Protein AF-A0A371WSX9-F1 (afdb_monomer_lite)

Structure (mmCIF, N/CA/C/O backbone):
data_AF-A0A371WSX9-F1
#
_entry.id   AF-A0A371WSX9-F1
#
loop_
_atom_site.group_PDB
_atom_site.id
_atom_site.type_symbol
_atom_site.label_atom_id
_atom_site.label_alt_id
_atom_site.label_comp_id
_atom_site.label_asym_id
_atom_site.label_entity_id
_atom_site.label_seq_id
_atom_site.pdbx_PDB_ins_code
_atom_site.Cartn_x
_atom_site.Cartn_y
_atom_site.Cartn_z
_atom_site.occupancy
_atom_site.B_iso_or_equiv
_atom_site.auth_seq_id
_atom_site.auth_comp_id
_atom_site.auth_asym_id
_atom_site.auth_atom_id
_atom_site.pdbx_PDB_model_num
ATOM 1 N N . MET A 1 1 ? 28.422 -73.902 0.622 1.00 39.38 1 MET A N 1
ATOM 2 C CA . MET A 1 1 ? 29.201 -72.913 1.403 1.00 39.38 1 MET A CA 1
ATOM 3 C C . MET A 1 1 ? 29.589 -71.769 0.486 1.00 39.38 1 MET A C 1
ATOM 5 O O . MET A 1 1 ? 30.133 -72.079 -0.560 1.00 39.38 1 MET A O 1
ATOM 9 N N . LYS A 1 2 ? 29.384 -70.517 0.939 1.00 35.41 2 LYS A N 1
ATOM 10 C CA . LYS A 1 2 ? 29.942 -69.255 0.395 1.00 35.41 2 LYS A CA 1
ATOM 11 C C . LYS A 1 2 ? 29.473 -68.901 -1.032 1.00 35.41 2 LYS A C 1
ATOM 13 O O . LYS A 1 2 ? 29.453 -69.744 -1.905 1.00 35.41 2 LYS A O 1
ATOM 18 N N . GLY A 1 3 ? 29.084 -67.683 -1.373 1.00 34.78 3 GLY A N 1
ATOM 19 C CA . GLY A 1 3 ? 28.998 -66.417 -0.664 1.00 34.78 3 GLY A CA 1
ATOM 20 C C . GLY A 1 3 ? 28.451 -65.404 -1.674 1.00 34.78 3 GLY A C 1
ATOM 21 O O . GLY A 1 3 ? 28.840 -65.428 -2.839 1.00 34.78 3 GLY A O 1
ATOM 22 N N . ALA A 1 4 ? 27.512 -64.564 -1.247 1.00 41.81 4 ALA A N 1
ATOM 23 C CA . ALA A 1 4 ? 27.042 -63.444 -2.046 1.00 41.81 4 ALA A CA 1
ATOM 24 C C . ALA A 1 4 ? 28.171 -62.409 -2.170 1.00 41.81 4 ALA A C 1
ATOM 26 O O . ALA A 1 4 ? 28.725 -61.970 -1.164 1.00 41.81 4 ALA A O 1
ATOM 27 N N . SER A 1 5 ? 28.501 -62.020 -3.398 1.00 36.31 5 SER A N 1
ATOM 28 C CA . SER A 1 5 ? 29.349 -60.869 -3.695 1.00 36.31 5 SER A CA 1
ATOM 29 C C . SER A 1 5 ? 28.698 -60.113 -4.847 1.00 36.31 5 SER A C 1
ATOM 31 O O . SER A 1 5 ? 28.589 -60.628 -5.957 1.00 36.31 5 SER A O 1
ATOM 33 N N . MET A 1 6 ? 28.187 -58.917 -4.552 1.00 48.03 6 MET A N 1
ATOM 34 C CA . MET A 1 6 ? 27.826 -57.945 -5.578 1.00 48.03 6 MET A CA 1
ATOM 35 C C . MET A 1 6 ? 29.098 -57.316 -6.150 1.00 48.03 6 MET A C 1
ATOM 37 O O . MET A 1 6 ? 29.962 -56.909 -5.371 1.00 48.03 6 MET A O 1
ATOM 41 N N . PRO A 1 7 ? 29.149 -57.079 -7.468 1.00 43.50 7 PRO A N 1
ATOM 42 C CA . PRO A 1 7 ? 29.944 -55.997 -8.010 1.00 43.50 7 PRO A CA 1
ATOM 43 C C . PRO A 1 7 ? 29.069 -54.966 -8.737 1.00 43.50 7 PRO A C 1
ATOM 45 O O . PRO A 1 7 ? 28.394 -55.257 -9.718 1.00 43.50 7 PRO A O 1
ATOM 48 N N . SER A 1 8 ? 29.139 -53.742 -8.210 1.00 40.31 8 SER A N 1
ATOM 49 C CA . SER A 1 8 ? 29.384 -52.488 -8.933 1.00 40.31 8 SER A CA 1
ATOM 50 C C . SER A 1 8 ? 28.554 -52.198 -10.195 1.00 40.31 8 SER A C 1
ATOM 52 O O . SER A 1 8 ? 28.849 -52.677 -11.290 1.00 40.31 8 SER A O 1
ATOM 54 N N . GLN A 1 9 ? 27.568 -51.303 -10.060 1.00 41.94 9 GLN A N 1
ATOM 55 C CA . GLN A 1 9 ? 26.941 -50.626 -11.197 1.00 41.94 9 GLN A CA 1
ATOM 56 C C . GLN A 1 9 ? 27.975 -49.716 -11.873 1.00 41.94 9 GLN A C 1
ATOM 58 O O . GLN A 1 9 ? 28.314 -48.645 -11.372 1.00 41.94 9 GLN A O 1
ATOM 63 N N . SER A 1 10 ? 28.485 -50.159 -13.017 1.00 41.72 10 SER A N 1
ATOM 64 C CA . SER A 1 10 ? 29.289 -49.339 -13.916 1.00 41.72 10 SER A CA 1
ATOM 65 C C . SER A 1 10 ? 28.354 -48.485 -14.771 1.00 41.72 10 SER A C 1
ATOM 67 O O . SER A 1 10 ? 27.526 -48.983 -15.531 1.00 41.72 10 SER A O 1
ATOM 69 N N . LEU A 1 11 ? 28.488 -47.170 -14.614 1.00 44.47 11 LEU A N 1
ATOM 70 C CA . LEU A 1 11 ? 27.848 -46.149 -15.432 1.00 44.47 11 LEU A CA 1
ATOM 71 C C . LEU A 1 11 ? 28.258 -46.373 -16.899 1.00 44.47 11 LEU A C 1
ATOM 73 O O . LEU A 1 11 ? 29.397 -46.097 -17.269 1.00 44.47 11 LEU A O 1
ATOM 77 N N . THR A 1 12 ? 27.368 -46.905 -17.739 1.00 39.62 12 THR A N 1
ATOM 78 C CA . THR A 1 12 ? 27.647 -47.007 -19.177 1.00 39.62 12 THR A CA 1
ATOM 79 C C . THR A 1 12 ? 27.182 -45.723 -19.855 1.00 39.62 12 THR A C 1
ATOM 81 O O . THR A 1 12 ? 25.990 -45.471 -20.018 1.00 39.62 12 THR A O 1
ATOM 84 N N . TYR A 1 13 ? 28.155 -44.885 -20.202 1.00 41.22 13 TYR A N 1
ATOM 85 C CA . TYR A 1 13 ? 28.002 -43.716 -21.057 1.00 41.22 13 TYR A CA 1
ATOM 86 C C . TYR A 1 13 ? 27.576 -44.200 -22.452 1.00 41.22 13 TYR A C 1
ATOM 88 O O . TYR A 1 13 ? 28.374 -44.784 -23.183 1.00 41.22 13 TYR A O 1
ATOM 96 N N . LEU A 1 14 ? 26.300 -44.030 -22.802 1.00 41.25 14 LEU A N 1
ATOM 97 C CA . LEU A 1 14 ? 25.826 -44.273 -24.163 1.00 41.25 14 LEU A CA 1
ATOM 98 C C . LEU A 1 14 ? 26.205 -43.066 -25.025 1.00 41.25 14 LEU A C 1
ATOM 100 O O . LEU A 1 14 ? 25.536 -42.033 -24.998 1.00 41.25 14 LEU A O 1
ATOM 104 N N . ASP A 1 15 ? 27.292 -43.213 -25.780 1.00 41.19 15 ASP A N 1
ATOM 105 C CA . ASP A 1 15 ? 27.630 -42.329 -26.894 1.00 41.19 15 ASP A CA 1
ATOM 106 C C . ASP A 1 15 ? 26.457 -42.280 -27.897 1.00 41.19 15 ASP A C 1
ATOM 108 O O . ASP A 1 15 ? 26.003 -43.333 -28.363 1.00 41.19 15 ASP A O 1
ATOM 112 N N . PRO A 1 16 ? 25.939 -41.096 -28.270 1.00 49.41 16 PRO A N 1
ATOM 113 C CA . PRO A 1 16 ? 24.930 -41.004 -29.314 1.00 49.41 16 PRO A CA 1
ATOM 114 C C . PRO A 1 16 ? 25.557 -41.243 -30.703 1.00 49.41 16 PRO A C 1
ATOM 116 O O . PRO A 1 16 ? 26.658 -40.760 -30.987 1.00 49.41 16 PRO A O 1
ATOM 119 N N . PRO A 1 17 ? 24.858 -41.941 -31.619 1.00 42.19 17 PRO A N 1
ATOM 120 C CA . PRO A 1 17 ? 25.379 -42.230 -32.948 1.00 42.19 17 PRO A CA 1
ATOM 121 C C . PRO A 1 17 ? 25.553 -40.947 -33.774 1.00 42.19 17 PRO A C 1
ATOM 123 O O . PRO A 1 17 ? 24.635 -40.137 -33.930 1.00 42.19 17 PRO A O 1
ATOM 126 N N . ARG A 1 18 ? 26.756 -40.792 -34.340 1.00 48.66 18 ARG A N 1
ATOM 127 C CA . ARG A 1 18 ? 27.109 -39.756 -35.318 1.00 48.66 18 ARG A CA 1
ATOM 128 C C . ARG A 1 18 ? 26.188 -39.860 -36.538 1.00 48.66 18 ARG A C 1
ATOM 130 O O . ARG A 1 18 ? 26.096 -40.922 -37.143 1.00 48.66 18 ARG A O 1
ATOM 137 N N . GLY A 1 19 ? 25.565 -38.747 -36.936 1.00 44.78 19 GLY A N 1
ATOM 138 C CA . GLY A 1 19 ? 24.982 -38.623 -38.281 1.00 44.78 19 GLY A CA 1
ATOM 139 C C . GLY A 1 19 ? 23.518 -38.198 -38.402 1.00 44.78 19 GLY A C 1
ATOM 140 O O . GLY A 1 19 ? 22.962 -38.320 -39.489 1.00 44.78 19 GLY A O 1
ATOM 141 N N . ARG A 1 20 ? 22.871 -37.656 -37.364 1.00 39.09 20 ARG A N 1
ATOM 142 C CA . ARG A 1 20 ? 21.614 -36.907 -37.551 1.00 39.09 20 ARG A CA 1
ATOM 143 C C . ARG A 1 20 ? 21.790 -35.477 -37.076 1.00 39.09 20 ARG A C 1
ATOM 145 O O . ARG A 1 20 ? 22.075 -35.237 -35.907 1.00 39.09 20 ARG A O 1
ATOM 152 N N . ALA A 1 21 ? 21.639 -34.541 -38.013 1.00 43.28 21 ALA A N 1
ATOM 153 C CA . ALA A 1 21 ? 21.541 -33.119 -37.724 1.00 43.28 21 ALA A CA 1
ATOM 154 C C . ALA A 1 21 ? 20.570 -32.902 -36.550 1.00 43.28 21 ALA A C 1
ATOM 156 O O . ALA A 1 21 ? 19.546 -33.594 -36.490 1.00 43.28 21 ALA A O 1
ATOM 157 N N . PRO A 1 22 ? 20.861 -31.978 -35.617 1.00 39.69 22 PRO A N 1
ATOM 158 C CA . PRO A 1 22 ? 19.942 -31.700 -34.531 1.00 39.69 22 PRO A CA 1
ATOM 159 C C . PRO A 1 22 ? 18.621 -31.278 -35.163 1.00 39.69 22 PRO A C 1
ATOM 161 O O . PRO A 1 22 ? 18.549 -30.253 -35.845 1.00 39.69 22 PRO A O 1
ATOM 164 N N . VAL A 1 23 ? 17.580 -32.090 -34.965 1.00 41.84 23 VAL A N 1
ATOM 165 C CA . VAL A 1 23 ? 16.211 -31.677 -35.240 1.00 41.84 23 VAL A CA 1
ATOM 166 C C . VAL A 1 23 ? 16.008 -30.461 -34.355 1.00 41.84 23 VAL A C 1
ATOM 168 O O . VAL A 1 23 ? 15.816 -30.578 -33.145 1.00 41.84 23 VAL A O 1
ATOM 171 N N . ARG A 1 24 ? 16.142 -29.272 -34.951 1.00 45.03 24 ARG A N 1
ATOM 172 C CA . ARG A 1 24 ? 15.678 -28.027 -34.363 1.00 45.03 24 ARG A CA 1
ATOM 173 C C . ARG A 1 24 ? 14.196 -28.251 -34.140 1.00 45.03 24 ARG A C 1
ATOM 175 O O . ARG A 1 24 ? 13.390 -28.076 -35.049 1.00 45.03 24 ARG A O 1
ATOM 182 N N . VAL A 1 25 ? 13.845 -28.677 -32.931 1.00 41.31 25 VAL A N 1
ATOM 183 C CA . VAL A 1 25 ? 12.490 -28.570 -32.417 1.00 41.31 25 VAL A CA 1
ATOM 184 C C . VAL A 1 25 ? 12.251 -27.071 -32.329 1.00 41.31 25 VAL A C 1
ATOM 186 O O . VAL A 1 25 ? 12.522 -26.428 -31.316 1.00 41.31 25 VAL A O 1
ATOM 189 N N . LEU A 1 26 ? 11.842 -26.498 -33.461 1.00 41.41 26 LEU A N 1
ATOM 190 C CA . LEU A 1 26 ? 11.340 -25.149 -33.578 1.00 41.41 26 LEU A CA 1
ATOM 191 C C . LEU A 1 26 ? 10.099 -25.148 -32.688 1.00 41.41 26 LEU A C 1
ATOM 193 O O . LEU A 1 26 ? 9.031 -25.619 -33.083 1.00 41.41 26 LEU A O 1
ATOM 197 N N . ARG A 1 27 ? 10.279 -24.761 -31.420 1.00 46.38 27 ARG A N 1
ATOM 198 C CA . ARG A 1 27 ? 9.200 -24.682 -30.440 1.00 46.38 27 ARG A CA 1
ATOM 199 C C . ARG A 1 27 ? 8.136 -23.768 -31.041 1.00 46.38 27 ARG A C 1
ATOM 201 O O . ARG A 1 27 ? 8.299 -22.552 -31.060 1.00 46.38 27 ARG A O 1
ATOM 208 N N . ARG A 1 28 ? 7.042 -24.364 -31.520 1.00 46.41 28 ARG A N 1
ATOM 209 C CA . ARG A 1 28 ? 5.807 -23.716 -31.994 1.00 46.41 28 ARG A CA 1
ATOM 210 C C . ARG A 1 28 ? 5.068 -22.981 -30.853 1.00 46.41 28 ARG A C 1
ATOM 212 O O . ARG A 1 28 ? 3.859 -23.106 -30.725 1.00 46.41 28 ARG A O 1
ATOM 219 N N . ARG A 1 29 ? 5.773 -22.263 -29.972 1.00 45.34 29 ARG A N 1
ATOM 220 C CA . ARG A 1 29 ? 5.172 -21.471 -28.879 1.00 45.34 29 ARG A CA 1
ATOM 221 C C . ARG A 1 29 ? 4.869 -20.028 -29.289 1.00 45.34 29 ARG A C 1
ATOM 223 O O . ARG A 1 29 ? 3.908 -19.452 -28.791 1.00 45.34 29 ARG A O 1
ATOM 230 N N . ALA A 1 30 ? 5.572 -19.505 -30.294 1.00 47.56 30 ALA A N 1
ATOM 231 C CA . ALA A 1 30 ? 5.351 -18.153 -30.806 1.00 47.56 30 ALA A CA 1
ATOM 232 C C . ALA A 1 30 ? 4.000 -17.963 -31.535 1.00 47.56 30 ALA A C 1
ATOM 234 O O . ALA A 1 30 ? 3.514 -16.840 -31.630 1.00 47.56 30 ALA A O 1
ATOM 235 N N . ALA A 1 31 ? 3.367 -19.039 -32.023 1.00 49.97 31 ALA A N 1
ATOM 236 C CA . ALA A 1 31 ? 2.148 -18.959 -32.838 1.00 49.97 31 ALA A CA 1
ATOM 237 C C . ALA A 1 31 ? 0.879 -18.567 -32.051 1.00 49.97 31 ALA A C 1
ATOM 239 O O . ALA A 1 31 ? -0.082 -18.103 -32.652 1.00 49.97 31 ALA A O 1
ATOM 240 N N . PHE A 1 32 ? 0.880 -18.708 -30.720 1.00 52.00 32 PHE A N 1
ATOM 241 C CA . PHE A 1 32 ? -0.273 -18.385 -29.864 1.00 52.00 32 PHE A CA 1
ATOM 242 C C . PHE A 1 32 ? -0.130 -17.054 -29.110 1.00 52.00 32 PHE A C 1
ATOM 244 O O . PHE A 1 32 ? -0.917 -16.766 -28.216 1.00 52.00 32 PHE A O 1
ATOM 251 N N . GLY A 1 33 ? 0.893 -16.244 -29.412 1.00 49.94 33 GLY A N 1
ATOM 252 C CA . GLY A 1 33 ? 1.094 -14.952 -28.740 1.00 49.94 33 GLY A CA 1
ATOM 253 C C . GLY A 1 33 ? 1.437 -15.041 -27.243 1.00 49.94 33 GLY A C 1
ATOM 254 O O . GLY A 1 33 ? 1.494 -14.011 -26.576 1.00 49.94 33 GLY A O 1
ATOM 255 N N . LEU A 1 34 ? 1.709 -16.247 -26.727 1.00 53.53 34 LEU A N 1
ATOM 256 C CA . LEU A 1 34 ? 2.015 -16.521 -25.315 1.00 53.53 34 LEU A CA 1
ATOM 257 C C . LEU A 1 34 ? 3.424 -16.069 -24.888 1.00 53.53 34 LEU A C 1
ATOM 259 O O . LEU A 1 34 ? 3.717 -16.039 -23.699 1.00 53.53 34 LEU A O 1
ATOM 263 N N . ASP A 1 35 ? 4.278 -15.691 -25.843 1.00 45.22 35 ASP A N 1
ATOM 264 C CA . ASP A 1 35 ? 5.634 -15.175 -25.608 1.00 45.22 35 ASP A CA 1
ATOM 265 C C . ASP A 1 35 ? 5.710 -13.641 -25.728 1.00 45.22 35 ASP A C 1
ATOM 267 O O . ASP A 1 35 ? 6.778 -13.081 -25.981 1.00 45.22 35 ASP A O 1
ATOM 271 N N . ARG A 1 36 ? 4.596 -12.912 -25.563 1.00 47.34 36 ARG A N 1
ATOM 272 C CA . ARG A 1 36 ? 4.717 -11.467 -25.330 1.00 47.34 36 ARG A CA 1
ATOM 273 C C . ARG A 1 36 ? 5.161 -11.263 -23.883 1.00 47.34 36 ARG A C 1
ATOM 275 O O . ARG A 1 36 ? 4.394 -11.611 -22.986 1.00 47.34 36 ARG A O 1
ATOM 282 N N . PRO A 1 37 ? 6.349 -10.685 -23.618 1.00 54.34 37 PRO A N 1
ATOM 283 C CA . PRO A 1 37 ? 6.677 -10.250 -22.271 1.00 54.34 37 PRO A CA 1
ATOM 284 C C . PRO A 1 37 ? 5.594 -9.261 -21.851 1.00 54.34 37 PRO A C 1
ATOM 286 O O . PRO A 1 37 ? 5.471 -8.181 -22.433 1.00 54.34 37 PRO A O 1
ATOM 289 N N . GLN A 1 38 ? 4.760 -9.665 -20.894 1.00 61.97 38 GLN A N 1
ATOM 290 C CA . GLN A 1 38 ? 3.695 -8.826 -20.372 1.00 61.97 38 GLN A CA 1
ATOM 291 C C . GLN A 1 38 ? 4.374 -7.638 -19.692 1.00 61.97 38 GLN A C 1
ATOM 293 O O . GLN A 1 38 ? 4.943 -7.762 -18.604 1.00 61.97 38 GLN A O 1
ATOM 298 N N . ARG A 1 39 ? 4.427 -6.502 -20.399 1.00 76.19 39 ARG A N 1
ATOM 299 C CA . ARG A 1 39 ? 5.010 -5.272 -19.867 1.00 76.19 39 ARG A CA 1
ATOM 300 C C . ARG A 1 39 ? 4.236 -4.912 -18.607 1.00 76.19 39 ARG A C 1
ATOM 302 O O . ARG A 1 39 ? 3.011 -4.976 -18.592 1.00 76.19 39 ARG A O 1
ATOM 309 N N . PHE A 1 40 ? 4.967 -4.579 -17.549 1.00 83.69 40 PHE A N 1
ATOM 310 C CA . PHE A 1 40 ? 4.357 -4.119 -16.314 1.00 83.69 40 PHE A CA 1
ATOM 311 C C . PHE A 1 40 ? 3.621 -2.805 -16.582 1.00 83.69 40 PHE A C 1
ATOM 313 O O . PHE A 1 40 ? 4.257 -1.789 -16.859 1.00 83.69 40 PHE A O 1
ATOM 320 N N . ASP A 1 41 ? 2.294 -2.853 -16.522 1.00 88.25 41 ASP A N 1
ATOM 321 C CA . ASP A 1 41 ? 1.434 -1.679 -16.605 1.00 88.25 41 ASP A CA 1
ATOM 322 C C . ASP A 1 41 ? 1.149 -1.175 -15.187 1.00 88.25 41 ASP A C 1
ATOM 324 O O . ASP A 1 41 ? 0.361 -1.755 -14.433 1.00 88.25 41 ASP A O 1
ATOM 328 N N . LYS A 1 42 ? 1.847 -0.098 -14.823 1.00 86.38 42 LYS A N 1
ATOM 329 C CA . LYS A 1 42 ? 1.755 0.524 -13.503 1.00 86.38 42 LYS A CA 1
ATOM 330 C C . LYS A 1 42 ? 0.364 1.111 -13.242 1.00 86.38 42 LYS A C 1
ATOM 332 O O . LYS A 1 42 ? -0.136 0.991 -12.128 1.00 86.38 42 LYS A O 1
ATOM 337 N N . GLU A 1 43 ? -0.278 1.690 -14.255 1.00 88.38 43 GLU A N 1
ATOM 338 C CA . GLU A 1 43 ? -1.607 2.294 -14.118 1.00 88.38 43 GLU A CA 1
ATOM 339 C C . GLU A 1 43 ? -2.699 1.234 -13.982 1.00 88.38 43 GLU A C 1
ATOM 341 O O . GLU A 1 43 ? -3.600 1.368 -13.154 1.00 88.38 43 GLU A O 1
ATOM 346 N N . ALA A 1 44 ? -2.606 0.134 -14.734 1.00 88.38 44 ALA A N 1
ATOM 347 C CA . ALA A 1 44 ? -3.506 -1.002 -14.543 1.00 88.38 44 ALA A CA 1
ATOM 348 C C . ALA A 1 44 ? -3.364 -1.617 -13.140 1.00 88.38 44 ALA A C 1
ATOM 350 O O . ALA A 1 44 ? -4.374 -1.921 -12.499 1.00 88.38 44 ALA A O 1
ATOM 351 N N . ALA A 1 45 ? -2.130 -1.755 -12.639 1.00 89.81 45 ALA A N 1
ATOM 352 C CA . ALA A 1 45 ? -1.876 -2.217 -11.276 1.00 89.81 45 ALA A CA 1
ATOM 353 C C . ALA A 1 45 ? -2.439 -1.244 -10.226 1.00 89.81 45 ALA A C 1
ATOM 355 O O . ALA A 1 45 ? -3.068 -1.690 -9.269 1.00 89.81 45 ALA A O 1
ATOM 356 N N . ARG A 1 46 ? -2.279 0.071 -10.433 1.00 91.25 46 ARG A N 1
ATOM 357 C CA . ARG A 1 46 ? -2.825 1.117 -9.556 1.00 91.25 46 ARG A CA 1
ATOM 358 C C . ARG A 1 46 ? -4.342 1.075 -9.490 1.00 91.25 46 ARG A C 1
ATOM 360 O O . ARG A 1 46 ? -4.878 1.049 -8.387 1.00 91.25 46 ARG A O 1
ATOM 367 N N . ARG A 1 47 ? -5.026 1.017 -10.637 1.00 90.38 47 ARG A N 1
ATOM 368 C CA . ARG A 1 47 ? -6.494 0.898 -10.695 1.00 90.38 47 ARG A CA 1
ATOM 369 C C . ARG A 1 47 ? -6.979 -0.350 -9.966 1.00 90.38 47 ARG A C 1
ATOM 371 O O . ARG A 1 47 ? -7.720 -0.230 -9.003 1.00 90.38 47 ARG A O 1
ATOM 378 N N . SER A 1 48 ? -6.433 -1.514 -10.322 1.00 92.12 48 SER A N 1
ATOM 379 C CA . SER A 1 48 ? -6.811 -2.793 -9.700 1.00 92.12 48 SER A CA 1
ATOM 380 C C . SER A 1 48 ? -6.598 -2.800 -8.183 1.00 92.12 48 SER A C 1
ATOM 382 O O . SER A 1 48 ? -7.409 -3.344 -7.439 1.00 92.12 48 SER A O 1
ATOM 384 N N . LEU A 1 49 ? -5.498 -2.202 -7.713 1.00 92.88 49 LEU A N 1
ATOM 385 C CA . LEU A 1 49 ? -5.216 -2.067 -6.287 1.00 92.88 49 LEU A CA 1
ATOM 386 C C . LEU A 1 49 ? -6.215 -1.134 -5.600 1.00 92.88 49 LEU A C 1
ATOM 388 O O . LEU A 1 49 ? -6.679 -1.446 -4.510 1.00 92.88 49 LEU A O 1
ATOM 392 N N . SER A 1 50 ? -6.539 -0.010 -6.231 1.00 91.50 50 SER A N 1
ATOM 393 C CA . SER A 1 50 ? -7.448 0.997 -5.679 1.00 91.50 50 SER A CA 1
ATOM 394 C C . SER A 1 50 ? -8.869 0.453 -5.564 1.00 91.50 50 SER A C 1
ATOM 396 O O . SER A 1 50 ? -9.473 0.569 -4.501 1.00 91.50 50 SER A O 1
ATOM 398 N N . ASP A 1 51 ? -9.353 -0.221 -6.610 1.00 92.06 51 ASP A N 1
ATOM 399 C CA . ASP A 1 51 ? -10.669 -0.865 -6.632 1.00 92.06 51 ASP A CA 1
ATOM 400 C C . ASP A 1 51 ? -10.775 -1.928 -5.531 1.00 92.06 51 ASP A C 1
ATOM 402 O O . ASP A 1 51 ? -11.754 -1.984 -4.788 1.00 92.06 51 ASP A O 1
ATOM 406 N N . TRP A 1 52 ? -9.732 -2.749 -5.371 1.00 94.19 52 TRP A N 1
ATOM 407 C CA . TRP A 1 52 ? -9.705 -3.744 -4.304 1.00 94.19 52 TRP A CA 1
ATOM 408 C C . TRP A 1 52 ? -9.639 -3.107 -2.909 1.00 94.19 52 TRP A C 1
ATOM 410 O O . TRP A 1 52 ? -10.366 -3.544 -2.020 1.00 94.19 52 TRP A O 1
ATOM 420 N N . LEU A 1 53 ? -8.813 -2.074 -2.700 1.00 92.31 53 LEU A N 1
ATOM 421 C CA . LEU A 1 53 ? -8.704 -1.383 -1.409 1.00 92.31 53 LEU A CA 1
ATOM 422 C C . LEU A 1 53 ? -10.033 -0.747 -0.990 1.00 92.31 53 LEU A C 1
ATOM 424 O O . LEU A 1 53 ? -10.391 -0.851 0.179 1.00 92.31 53 LEU A O 1
ATOM 428 N N . ALA A 1 54 ? -10.782 -0.161 -1.928 1.00 90.19 54 ALA A N 1
ATOM 429 C CA . ALA A 1 54 ? -12.108 0.396 -1.658 1.00 90.19 54 ALA A CA 1
ATOM 430 C C . ALA A 1 54 ? -13.099 -0.670 -1.152 1.00 90.19 54 ALA A C 1
ATOM 432 O O . ALA A 1 54 ? -13.907 -0.407 -0.263 1.00 90.19 54 ALA A O 1
ATOM 433 N N . CYS A 1 55 ? -13.010 -1.898 -1.669 1.00 90.94 55 CYS A N 1
ATOM 434 C CA . CYS A 1 55 ? -13.822 -3.024 -1.202 1.00 90.94 55 CYS A CA 1
ATOM 435 C C . CYS A 1 55 ? -13.326 -3.603 0.136 1.00 90.94 55 CYS A C 1
ATOM 437 O O . CYS A 1 55 ? -14.130 -3.934 1.011 1.00 90.94 55 CYS A O 1
ATOM 439 N N . ALA A 1 56 ? -12.007 -3.750 0.292 1.00 90.62 56 ALA A N 1
ATOM 440 C CA . ALA A 1 56 ? -11.381 -4.397 1.443 1.00 90.62 56 ALA A CA 1
ATOM 441 C C . ALA A 1 56 ? -11.371 -3.515 2.703 1.00 90.62 56 ALA A C 1
ATOM 443 O O . ALA A 1 56 ? -11.398 -4.047 3.817 1.00 90.62 56 ALA A O 1
ATOM 444 N N . LEU A 1 57 ? -11.327 -2.191 2.524 1.00 91.75 57 LEU A N 1
ATOM 445 C CA . LEU A 1 57 ? -11.235 -1.168 3.565 1.00 91.75 57 LEU A CA 1
ATOM 446 C C . LEU A 1 57 ? -12.280 -0.060 3.305 1.00 91.75 57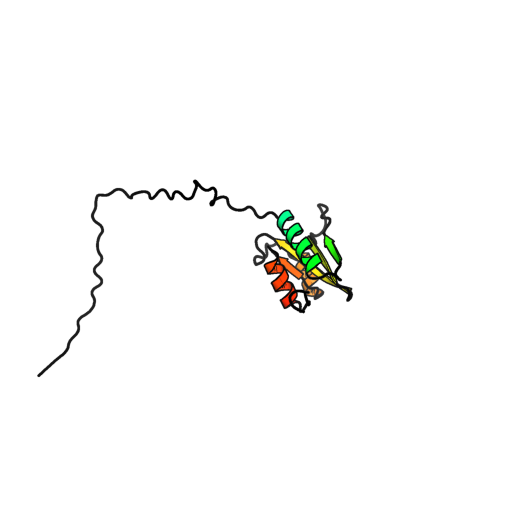 LEU A C 1
ATOM 448 O O . LEU A 1 57 ? -11.915 1.050 2.926 1.00 91.75 57 LEU A O 1
ATOM 452 N N . PRO A 1 58 ? -13.580 -0.338 3.503 1.00 86.25 58 PRO A N 1
ATOM 453 C CA . PRO A 1 58 ? -14.662 0.598 3.164 1.00 86.25 58 P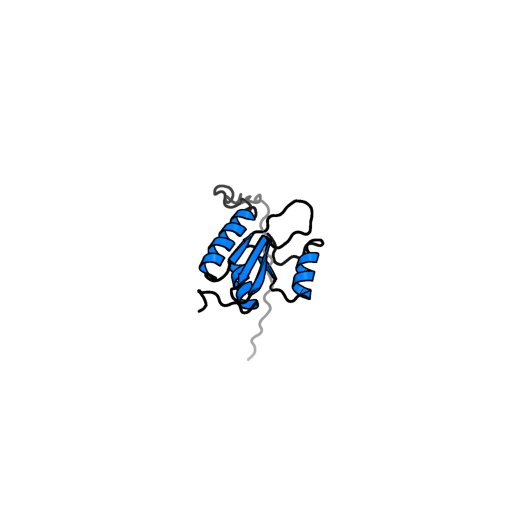RO A CA 1
ATOM 454 C C . PRO A 1 58 ? -14.614 1.906 3.967 1.00 86.25 58 PRO A C 1
ATOM 456 O O . PRO A 1 58 ? -15.064 2.939 3.486 1.00 86.25 58 PRO A O 1
ATOM 459 N N . ASP A 1 59 ? -14.054 1.861 5.177 1.00 88.88 59 ASP A N 1
ATOM 460 C CA . ASP A 1 59 ? -13.934 3.015 6.073 1.00 88.88 59 ASP A CA 1
ATOM 461 C C . ASP A 1 59 ? -12.614 3.778 5.868 1.00 88.88 59 ASP A C 1
ATOM 463 O O . ASP A 1 59 ? -12.278 4.675 6.643 1.00 88.88 59 ASP A O 1
ATOM 467 N N . ALA A 1 60 ? -11.821 3.396 4.862 1.00 90.00 60 ALA A N 1
ATOM 468 C CA . ALA A 1 60 ? -10.558 4.039 4.544 1.00 90.00 60 ALA A CA 1
ATOM 469 C C . ALA A 1 60 ? -10.680 4.936 3.311 1.00 90.00 60 ALA A C 1
ATOM 471 O O . ALA A 1 60 ? -11.322 4.597 2.319 1.00 90.00 60 ALA A O 1
ATOM 472 N N . CYS A 1 61 ? -9.993 6.074 3.353 1.00 90.69 61 CYS A N 1
ATOM 473 C CA . CYS A 1 61 ? -9.868 6.954 2.203 1.00 90.69 61 CYS A CA 1
ATOM 474 C C . CYS A 1 61 ? -8.629 6.563 1.392 1.00 90.69 61 CYS A C 1
ATOM 476 O O . CYS A 1 61 ? -7.511 6.557 1.915 1.00 90.69 61 CYS A O 1
ATOM 478 N N . VAL A 1 62 ? -8.824 6.233 0.115 1.00 89.81 62 VAL A N 1
ATOM 479 C CA . VAL A 1 62 ? -7.737 5.911 -0.815 1.00 89.81 62 VAL A CA 1
ATOM 480 C C . VAL A 1 62 ? -7.380 7.167 -1.604 1.00 89.81 62 VAL A C 1
ATOM 482 O O . VAL A 1 62 ? -8.198 7.711 -2.339 1.00 89.81 62 VAL A O 1
ATOM 485 N N . LEU A 1 63 ? -6.142 7.623 -1.449 1.00 86.75 63 LEU A N 1
ATOM 486 C CA . LEU A 1 63 ? -5.582 8.789 -2.119 1.00 86.75 63 LEU A CA 1
ATOM 487 C C . LEU A 1 63 ? -4.533 8.338 -3.137 1.00 86.75 63 LEU A C 1
ATOM 489 O O . LEU A 1 63 ? -3.755 7.412 -2.894 1.00 86.75 63 LEU A O 1
ATOM 493 N N . HIS A 1 64 ? -4.483 9.016 -4.277 1.00 83.12 64 HIS A N 1
ATOM 494 C CA . HIS A 1 64 ? -3.491 8.764 -5.318 1.00 83.12 64 HIS A CA 1
ATOM 495 C C . HIS A 1 64 ? -2.476 9.896 -5.345 1.00 83.12 64 HIS A C 1
ATOM 497 O O . HIS A 1 64 ? -2.854 11.062 -5.224 1.00 83.12 64 HIS A O 1
ATOM 503 N N . ALA A 1 65 ? -1.199 9.562 -5.525 1.00 72.75 65 ALA A N 1
ATOM 504 C CA . ALA A 1 65 ? -0.204 10.598 -5.747 1.00 72.75 65 ALA A CA 1
ATOM 505 C C . ALA A 1 65 ? -0.505 11.353 -7.046 1.00 72.75 65 ALA A C 1
ATOM 507 O O . ALA A 1 65 ? -0.686 10.752 -8.105 1.00 72.75 65 ALA A O 1
ATOM 508 N N . ILE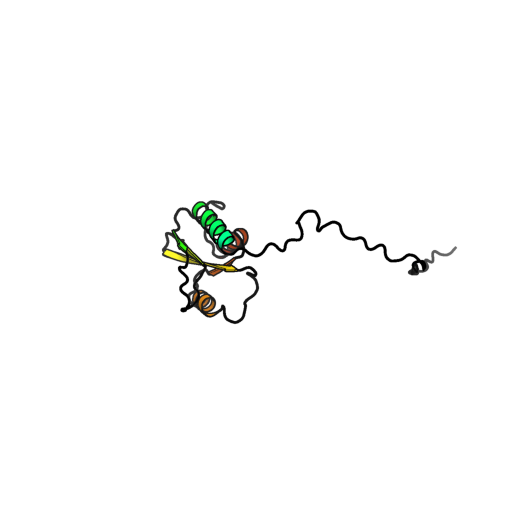 A 1 66 ? -0.505 12.680 -6.952 1.00 61.22 66 ILE A N 1
ATOM 509 C CA . ILE A 1 66 ? -0.352 13.568 -8.100 1.00 61.22 66 ILE A CA 1
ATOM 510 C C . ILE A 1 66 ? 1.154 13.774 -8.224 1.00 61.22 66 ILE A C 1
ATOM 512 O O . ILE A 1 66 ? 1.746 14.539 -7.466 1.00 61.22 66 ILE A O 1
ATOM 516 N N . THR A 1 67 ? 1.807 13.002 -9.085 1.00 56.44 67 THR A N 1
ATOM 517 C CA . THR A 1 67 ? 3.244 13.168 -9.303 1.00 56.44 67 THR A CA 1
ATOM 518 C C . THR A 1 67 ? 3.461 14.319 -10.273 1.00 56.44 67 THR A C 1
ATOM 520 O O . THR A 1 67 ? 3.198 14.157 -11.462 1.00 56.44 67 THR A O 1
ATOM 523 N N . ASP A 1 68 ? 3.932 15.456 -9.766 1.00 50.69 68 ASP A N 1
ATOM 524 C CA . ASP A 1 68 ? 4.553 16.496 -10.585 1.00 50.69 68 ASP A CA 1
ATOM 525 C C . ASP A 1 68 ? 6.065 16.219 -10.682 1.00 50.69 68 ASP A C 1
ATOM 527 O O . ASP A 1 68 ? 6.691 15.725 -9.733 1.00 50.69 68 ASP A O 1
ATOM 531 N N . GLU A 1 69 ? 6.647 16.448 -11.855 1.00 47.56 69 GLU A N 1
ATOM 532 C CA . GLU A 1 69 ? 8.034 16.103 -12.171 1.00 47.56 69 GLU A CA 1
ATOM 533 C C . GLU A 1 69 ? 9.002 17.052 -11.446 1.00 47.56 69 GLU A C 1
ATOM 535 O O . GLU A 1 69 ? 9.437 18.056 -11.999 1.00 47.56 69 GLU A O 1
ATOM 540 N N . GLY A 1 70 ? 9.382 16.757 -10.199 1.00 48.81 70 GLY A N 1
ATOM 541 C CA . GLY A 1 70 ? 10.464 17.535 -9.578 1.00 48.81 70 GLY A CA 1
ATOM 542 C C . GLY A 1 70 ? 10.764 17.317 -8.104 1.00 48.81 70 GLY A C 1
ATOM 543 O O . GLY A 1 70 ? 11.878 17.604 -7.671 1.00 48.81 70 GLY A O 1
ATOM 544 N N . THR A 1 71 ? 9.839 16.771 -7.318 1.00 53.50 71 THR A N 1
ATOM 545 C CA . THR A 1 71 ? 9.981 16.829 -5.856 1.00 53.50 71 THR A CA 1
ATOM 546 C C . THR A 1 71 ? 9.589 15.491 -5.255 1.00 53.50 71 THR A C 1
ATOM 548 O O . THR A 1 71 ? 8.422 15.139 -5.271 1.00 53.50 71 THR A O 1
ATOM 551 N N . ILE A 1 72 ? 10.587 14.728 -4.789 1.00 59.88 72 ILE A N 1
ATOM 552 C CA . ILE A 1 72 ? 10.480 13.503 -3.968 1.00 59.88 72 ILE A CA 1
ATOM 553 C C . ILE A 1 72 ? 9.260 12.633 -4.313 1.00 59.88 72 ILE A C 1
ATOM 555 O O . ILE A 1 72 ? 8.162 12.831 -3.798 1.00 59.88 72 ILE A O 1
ATOM 559 N N . ARG A 1 73 ? 9.468 11.602 -5.139 1.00 66.31 73 ARG A N 1
ATOM 560 C CA . ARG A 1 73 ? 8.404 10.650 -5.482 1.00 66.31 73 ARG A CA 1
ATOM 561 C C . ARG A 1 73 ? 7.819 10.016 -4.209 1.00 66.31 73 ARG A C 1
ATOM 563 O O . ARG A 1 73 ? 8.483 9.216 -3.551 1.00 66.31 73 ARG A O 1
ATOM 570 N N . MET A 1 74 ? 6.578 10.381 -3.894 1.00 73.56 74 MET A N 1
ATOM 571 C CA . MET A 1 74 ? 5.773 9.764 -2.839 1.00 73.56 74 MET A CA 1
ATOM 572 C C . MET A 1 74 ? 5.244 8.390 -3.286 1.00 73.56 74 MET A C 1
ATOM 574 O O . MET A 1 74 ? 5.476 7.949 -4.415 1.00 73.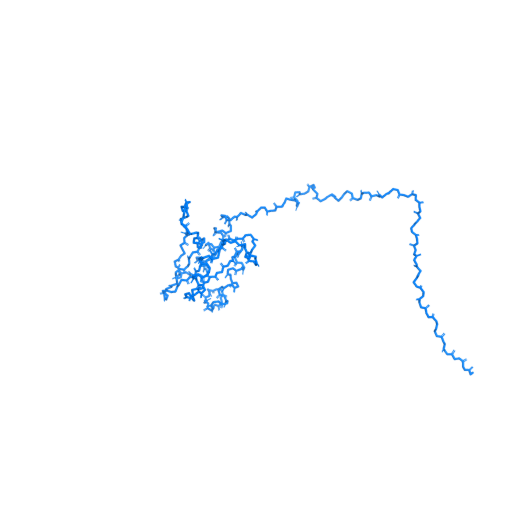56 74 MET A O 1
ATOM 578 N N . ALA A 1 75 ? 4.531 7.700 -2.394 1.00 84.38 75 ALA A N 1
ATOM 579 C CA . ALA A 1 75 ? 3.836 6.458 -2.718 1.00 84.38 75 ALA A CA 1
ATOM 580 C C . ALA A 1 75 ? 2.725 6.665 -3.755 1.00 84.38 75 ALA A C 1
ATOM 582 O O . ALA A 1 75 ? 1.993 7.647 -3.701 1.00 84.38 75 ALA A O 1
ATOM 583 N N . ASP A 1 76 ? 2.563 5.701 -4.660 1.00 86.69 76 ASP A N 1
ATOM 584 C CA . ASP A 1 76 ? 1.559 5.758 -5.729 1.00 86.69 76 ASP A CA 1
ATOM 585 C C . ASP A 1 76 ? 0.124 5.687 -5.197 1.00 86.69 76 ASP A C 1
ATOM 587 O O . ASP A 1 76 ? -0.796 6.282 -5.767 1.00 86.69 76 ASP A O 1
ATOM 591 N N . VAL A 1 77 ? -0.065 4.956 -4.097 1.00 90.44 77 VAL A N 1
ATOM 592 C CA . VAL A 1 77 ? -1.339 4.844 -3.390 1.00 90.44 77 VAL A CA 1
ATOM 593 C C . VAL A 1 77 ? -1.107 5.075 -1.905 1.00 90.44 77 VAL A C 1
ATOM 595 O O . VAL A 1 77 ? -0.230 4.471 -1.289 1.00 90.44 77 VAL A O 1
ATOM 598 N N . THR A 1 78 ? -1.923 5.943 -1.324 1.00 92.06 78 THR A N 1
ATOM 599 C CA . THR A 1 78 ? -1.973 6.209 0.111 1.00 92.06 78 THR A CA 1
ATOM 600 C C . THR A 1 78 ? -3.339 5.796 0.633 1.00 92.06 78 THR A C 1
ATOM 602 O O . THR A 1 78 ? -4.354 6.080 0.010 1.00 92.06 78 THR A O 1
ATOM 605 N N . VAL A 1 79 ? -3.374 5.138 1.783 1.00 92.94 79 VAL A N 1
ATOM 606 C CA . VAL A 1 79 ? -4.608 4.763 2.470 1.00 92.94 79 VAL A CA 1
ATOM 607 C C . VAL A 1 79 ? -4.628 5.461 3.818 1.00 92.94 79 VAL A C 1
ATOM 609 O O . VAL A 1 79 ? -3.744 5.230 4.641 1.00 92.94 79 VAL A O 1
ATOM 612 N N . LEU A 1 80 ? -5.630 6.304 4.042 1.00 93.44 80 LEU A N 1
ATOM 613 C CA . LEU A 1 80 ? -5.913 6.907 5.337 1.00 93.44 80 LEU A CA 1
ATOM 614 C C . LEU A 1 80 ? -7.005 6.089 6.025 1.00 93.44 80 LEU A C 1
ATOM 616 O O . LEU A 1 80 ? -8.137 6.024 5.551 1.00 93.44 80 LEU A O 1
ATOM 620 N N . LEU A 1 81 ? -6.654 5.449 7.132 1.00 92.19 81 LEU A N 1
ATOM 621 C CA . LEU A 1 81 ? -7.575 4.660 7.940 1.00 92.19 81 LEU A CA 1
ATOM 622 C C . LEU A 1 81 ? -8.392 5.574 8.865 1.00 92.19 81 LEU A C 1
ATOM 624 O O . LEU A 1 81 ? -7.904 6.613 9.309 1.00 92.19 81 LEU A O 1
ATOM 628 N N . ALA A 1 82 ? -9.600 5.144 9.238 1.00 88.12 82 ALA A N 1
ATOM 629 C CA . ALA A 1 82 ? -10.490 5.886 10.139 1.00 88.12 82 ALA A CA 1
ATOM 630 C C . ALA A 1 82 ? -9.865 6.226 11.510 1.00 88.12 82 ALA A C 1
ATOM 632 O O . ALA A 1 82 ? -10.233 7.211 12.141 1.00 88.12 82 ALA A O 1
ATOM 633 N N . ASN A 1 83 ? -8.883 5.441 11.964 1.00 87.94 83 ASN A N 1
ATOM 634 C CA . ASN A 1 83 ? -8.127 5.704 13.194 1.00 87.94 83 ASN A CA 1
ATOM 635 C C . ASN A 1 83 ? -6.991 6.736 13.022 1.00 87.94 83 ASN A C 1
ATOM 637 O O . ASN A 1 83 ? -6.147 6.866 13.906 1.00 87.94 83 ASN A O 1
ATOM 641 N N . GLY A 1 84 ? -6.925 7.422 11.878 1.00 87.50 84 GLY A N 1
ATOM 642 C CA . GLY A 1 84 ? -5.916 8.434 11.565 1.00 87.50 84 GLY A CA 1
ATOM 643 C C . GLY A 1 84 ? -4.559 7.876 11.130 1.00 87.50 84 GLY A C 1
ATOM 644 O O . GLY A 1 84 ? -3.641 8.652 10.874 1.00 87.50 84 GLY A O 1
ATOM 645 N N . ARG A 1 85 ? -4.393 6.549 11.034 1.00 91.00 85 ARG A N 1
ATOM 646 C CA . ARG A 1 85 ? -3.149 5.939 10.537 1.00 91.00 85 ARG A CA 1
ATOM 647 C C . ARG A 1 85 ? -3.098 5.979 9.012 1.00 91.00 85 ARG A C 1
ATOM 649 O O . ARG A 1 85 ? -4.094 5.714 8.344 1.00 91.00 85 ARG A O 1
ATOM 656 N N . CYS A 1 86 ? -1.904 6.203 8.475 1.00 91.81 86 CYS A N 1
ATOM 657 C CA . CYS A 1 86 ? -1.645 6.150 7.038 1.00 91.81 86 CYS A CA 1
ATOM 658 C C . CYS A 1 86 ? -0.894 4.872 6.654 1.00 91.81 86 CYS A C 1
ATOM 660 O O . CYS A 1 86 ? -0.043 4.392 7.405 1.00 91.81 86 CYS A O 1
ATOM 662 N N . VAL A 1 87 ? -1.180 4.357 5.462 1.00 93.38 87 VAL A N 1
ATOM 663 C CA . VAL A 1 87 ? -0.447 3.263 4.818 1.00 93.38 87 VAL A CA 1
ATOM 664 C C . VAL A 1 87 ? -0.055 3.701 3.423 1.00 93.38 87 VAL A C 1
ATOM 666 O O . VAL A 1 87 ? -0.874 4.241 2.683 1.00 93.38 87 VAL A O 1
ATOM 669 N N . PHE A 1 88 ? 1.186 3.435 3.050 1.00 93.19 88 PHE A N 1
ATOM 670 C CA . PHE A 1 88 ? 1.740 3.838 1.771 1.00 93.19 88 PHE A CA 1
ATOM 671 C C . PHE A 1 88 ? 2.094 2.619 0.918 1.00 93.19 88 PHE A C 1
ATOM 673 O O . PHE A 1 88 ? 2.767 1.694 1.377 1.00 93.19 88 PHE A O 1
ATOM 680 N N . PHE A 1 89 ? 1.674 2.639 -0.344 1.00 91.88 89 PHE A N 1
ATOM 681 C CA . PHE A 1 89 ? 1.978 1.613 -1.333 1.00 91.88 89 PHE A CA 1
ATOM 682 C C . PHE A 1 89 ? 2.693 2.217 -2.541 1.00 91.88 89 PHE A C 1
ATOM 684 O O . PHE A 1 89 ? 2.146 3.065 -3.246 1.00 91.88 89 PHE A O 1
ATOM 691 N N . ASP A 1 90 ? 3.911 1.751 -2.803 1.00 90.19 90 ASP A N 1
ATOM 692 C CA . ASP A 1 90 ? 4.658 2.080 -4.018 1.00 90.19 90 ASP A CA 1
ATOM 693 C C . ASP A 1 90 ? 4.543 0.935 -5.027 1.00 90.19 90 ASP A C 1
ATOM 695 O O . ASP A 1 90 ? 4.870 -0.219 -4.737 1.00 90.19 90 ASP A O 1
ATOM 699 N N . ILE A 1 91 ? 4.055 1.249 -6.221 1.00 88.88 91 ILE A N 1
ATOM 700 C CA . ILE A 1 91 ? 3.750 0.279 -7.261 1.00 88.88 91 ILE A CA 1
ATOM 701 C C . ILE A 1 91 ? 4.983 0.093 -8.144 1.00 88.88 91 ILE A C 1
ATOM 703 O O . ILE A 1 91 ? 5.445 0.996 -8.849 1.00 88.88 91 ILE A O 1
ATOM 707 N N . THR A 1 92 ? 5.524 -1.122 -8.136 1.00 87.19 92 THR A N 1
ATOM 708 C CA . THR A 1 92 ? 6.783 -1.449 -8.806 1.00 87.19 92 THR A CA 1
ATOM 709 C C . THR A 1 92 ? 6.759 -2.836 -9.433 1.00 87.19 92 THR A C 1
ATOM 711 O O . THR A 1 92 ? 6.195 -3.787 -8.899 1.00 87.19 92 THR A O 1
ATOM 714 N N . ALA A 1 93 ? 7.446 -2.982 -10.566 1.00 83.94 93 ALA A N 1
ATOM 715 C CA . ALA A 1 93 ? 7.599 -4.268 -11.241 1.00 83.94 93 ALA A CA 1
ATOM 716 C C . ALA A 1 93 ? 8.407 -5.285 -10.408 1.00 83.94 93 ALA A C 1
ATOM 718 O O . ALA A 1 93 ? 8.292 -6.496 -10.616 1.00 83.94 93 ALA A O 1
ATOM 719 N N . THR A 1 94 ? 9.251 -4.802 -9.488 1.00 82.19 94 THR A N 1
ATOM 720 C CA . THR A 1 94 ? 10.178 -5.618 -8.691 1.00 82.19 94 THR A CA 1
ATOM 721 C C . THR A 1 94 ? 10.119 -5.234 -7.207 1.00 82.19 94 THR A C 1
ATOM 723 O O . THR A 1 94 ? 11.031 -4.559 -6.724 1.00 82.19 94 THR A O 1
ATOM 726 N N . PRO A 1 95 ? 9.083 -5.665 -6.464 1.00 69.81 95 PRO A N 1
ATOM 727 C CA . PRO A 1 95 ? 8.860 -5.252 -5.074 1.00 69.81 95 PRO A CA 1
ATOM 728 C C . PRO A 1 95 ? 9.988 -5.676 -4.121 1.00 69.81 95 PRO A C 1
ATOM 730 O O . PRO A 1 95 ? 10.259 -4.978 -3.153 1.00 69.81 95 PRO A O 1
ATOM 733 N N . GLY A 1 96 ? 10.716 -6.754 -4.441 1.00 67.19 96 GLY A N 1
ATOM 734 C CA . GLY A 1 96 ? 11.852 -7.245 -3.649 1.00 67.19 96 GLY A CA 1
ATOM 735 C C . GLY A 1 96 ? 13.225 -6.648 -3.987 1.00 67.19 96 GLY A C 1
ATOM 736 O O . GLY A 1 96 ? 14.217 -7.077 -3.407 1.00 67.19 96 GLY A O 1
ATOM 737 N N . LYS A 1 97 ? 13.334 -5.710 -4.942 1.00 65.50 97 LYS A N 1
ATOM 738 C CA . LYS A 1 97 ? 14.622 -5.085 -5.296 1.00 65.50 97 LYS A CA 1
ATOM 739 C C . LYS A 1 97 ? 14.602 -3.590 -5.016 1.00 65.50 97 LYS A C 1
ATOM 741 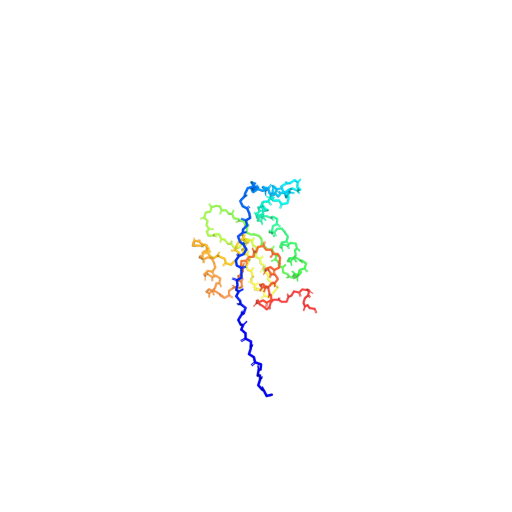O O . LYS A 1 97 ? 13.909 -2.830 -5.687 1.00 65.50 97 LYS A O 1
ATOM 746 N N . THR A 1 98 ? 15.440 -3.157 -4.083 1.00 58.03 98 THR A N 1
ATOM 747 C CA . THR A 1 98 ? 15.794 -1.752 -3.871 1.00 58.03 98 THR A CA 1
ATOM 748 C C . THR A 1 98 ? 16.728 -1.290 -4.983 1.00 58.03 98 THR A C 1
ATOM 750 O O . THR A 1 98 ? 17.908 -1.631 -5.008 1.00 58.03 98 THR A O 1
ATOM 753 N N . ARG A 1 99 ? 16.210 -0.513 -5.945 1.00 55.75 99 ARG A N 1
ATOM 754 C CA . ARG A 1 99 ? 17.079 0.275 -6.829 1.00 55.75 99 ARG A CA 1
ATOM 755 C C . ARG A 1 99 ? 17.686 1.414 -6.007 1.00 55.75 99 ARG A C 1
ATOM 757 O O . ARG A 1 99 ? 16.953 2.130 -5.317 1.00 55.75 99 ARG A O 1
ATOM 764 N N . ARG A 1 100 ? 19.012 1.581 -6.083 1.00 47.88 100 ARG A N 1
ATOM 765 C CA . ARG A 1 100 ? 19.707 2.755 -5.526 1.00 47.88 100 ARG A CA 1
ATOM 766 C C . ARG A 1 100 ? 19.070 4.014 -6.131 1.00 47.88 100 ARG A C 1
ATOM 768 O O . ARG A 1 100 ? 18.988 4.109 -7.351 1.00 47.88 100 ARG A O 1
ATOM 775 N N . GLY A 1 101 ? 18.567 4.911 -5.281 1.00 53.78 101 GLY A N 1
ATOM 776 C CA . GLY A 1 101 ? 17.876 6.151 -5.674 1.00 53.78 101 GLY A CA 1
ATOM 777 C C . GLY A 1 101 ? 16.389 6.241 -5.298 1.00 53.78 101 GLY A C 1
ATOM 778 O O . GLY A 1 101 ? 15.819 7.319 -5.379 1.00 53.78 101 GLY A O 1
ATOM 779 N N . THR A 1 102 ? 15.764 5.152 -4.837 1.00 57.28 102 THR A N 1
ATOM 780 C CA . THR A 1 102 ? 14.329 5.122 -4.455 1.00 57.28 102 THR A CA 1
ATOM 781 C C . THR A 1 102 ? 14.094 5.255 -2.938 1.00 57.28 102 THR A C 1
ATOM 783 O O . THR A 1 102 ? 12.986 5.016 -2.473 1.00 57.28 102 THR A O 1
ATOM 786 N N . SER A 1 103 ? 15.135 5.572 -2.154 1.00 64.12 103 SER A N 1
ATOM 787 C CA . SER A 1 103 ? 15.150 5.293 -0.708 1.00 64.12 103 SER A CA 1
ATOM 788 C C . SER A 1 103 ? 14.650 6.421 0.190 1.00 64.12 103 SER A C 1
ATOM 790 O O . SER A 1 103 ? 14.099 6.111 1.227 1.00 64.12 103 SER A O 1
ATOM 792 N N . ALA A 1 104 ? 14.731 7.703 -0.181 1.00 77.56 104 ALA A N 1
ATOM 793 C CA . ALA A 1 104 ? 14.493 8.785 0.789 1.00 77.56 104 ALA A CA 1
ATOM 794 C C . ALA A 1 104 ? 13.089 8.775 1.437 1.00 77.56 104 ALA A C 1
ATOM 796 O O . ALA A 1 104 ? 12.963 9.000 2.638 1.00 77.56 104 ALA A O 1
ATOM 797 N N . PHE A 1 105 ? 12.031 8.482 0.669 1.00 81.62 105 PHE A N 1
ATOM 798 C CA . PHE A 1 105 ? 10.671 8.377 1.215 1.00 81.62 105 PHE A CA 1
ATOM 799 C C . PHE A 1 105 ? 10.458 7.080 2.009 1.00 81.62 105 PHE A C 1
ATOM 801 O O . PHE A 1 105 ? 9.812 7.092 3.051 1.00 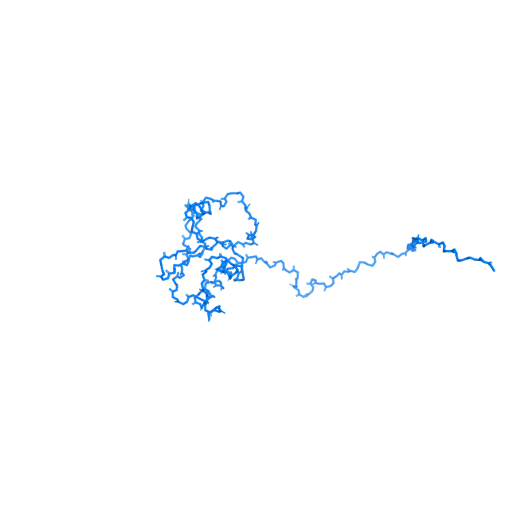81.62 105 PHE A O 1
ATOM 808 N N . GLU A 1 106 ? 11.036 5.967 1.556 1.00 84.88 106 GLU A N 1
ATOM 809 C CA . GLU A 1 106 ? 10.998 4.695 2.286 1.00 84.88 106 GLU A CA 1
ATOM 810 C C . GLU A 1 106 ? 11.763 4.785 3.615 1.00 84.88 106 GLU A C 1
ATOM 812 O O . GLU A 1 106 ? 11.271 4.324 4.645 1.00 84.88 106 GLU A O 1
ATOM 817 N N . ASP A 1 107 ? 12.925 5.436 3.607 1.00 84.88 107 ASP A N 1
ATOM 818 C CA . ASP A 1 107 ? 13.748 5.728 4.777 1.00 84.88 107 ASP A CA 1
ATOM 819 C C . ASP A 1 107 ? 12.966 6.620 5.750 1.00 84.88 107 ASP A C 1
ATOM 821 O O . ASP A 1 107 ? 12.917 6.333 6.947 1.00 84.88 107 ASP A O 1
ATOM 825 N N . PHE A 1 108 ? 12.269 7.644 5.240 1.00 86.50 108 PHE A N 1
ATOM 826 C CA . PHE A 1 108 ? 11.363 8.475 6.034 1.00 86.50 108 PHE A CA 1
ATOM 827 C C . PHE A 1 108 ? 10.227 7.657 6.665 1.00 86.50 108 PHE A C 1
ATOM 829 O O . PHE A 1 108 ? 10.030 7.732 7.878 1.00 86.50 108 PHE A O 1
ATOM 836 N N . CYS A 1 109 ? 9.498 6.847 5.888 1.00 89.88 109 CYS A N 1
ATOM 837 C CA . CYS A 1 109 ? 8.425 6.002 6.418 1.00 89.88 109 CYS A CA 1
ATOM 838 C C . CYS A 1 109 ? 8.951 5.026 7.474 1.00 89.88 109 CYS A C 1
ATOM 840 O O . CYS A 1 109 ? 8.318 4.838 8.511 1.00 89.88 109 CYS A O 1
ATOM 842 N N . THR A 1 110 ? 10.131 4.452 7.241 1.00 88.44 110 THR A N 1
ATOM 843 C CA . THR A 1 110 ? 10.791 3.542 8.181 1.00 88.44 110 THR A CA 1
ATOM 844 C C . THR A 1 110 ? 11.146 4.260 9.482 1.00 88.44 110 THR A C 1
ATOM 846 O O . THR A 1 110 ? 10.790 3.781 10.560 1.00 88.44 110 THR A O 1
ATOM 849 N N . ALA A 1 111 ? 11.780 5.433 9.399 1.00 89.06 111 ALA A N 1
ATOM 850 C CA . ALA A 1 111 ? 12.142 6.244 10.559 1.00 89.06 111 ALA A CA 1
ATOM 851 C C . ALA A 1 111 ? 10.908 6.696 11.358 1.00 89.06 111 ALA A C 1
ATOM 853 O O . ALA A 1 111 ? 10.901 6.631 12.587 1.00 89.06 111 ALA A O 1
ATOM 854 N N . ALA A 1 112 ? 9.837 7.084 10.663 1.00 89.94 112 ALA A N 1
ATOM 855 C CA . ALA A 1 112 ? 8.576 7.518 11.258 1.00 89.94 112 ALA A CA 1
ATOM 856 C C . ALA A 1 112 ? 7.660 6.356 11.691 1.00 89.94 112 ALA A C 1
ATOM 858 O O . ALA A 1 112 ? 6.577 6.598 12.224 1.00 89.94 112 ALA A O 1
ATOM 859 N N . ARG A 1 113 ? 8.068 5.095 11.469 1.00 91.62 113 ARG A N 1
ATOM 860 C CA . ARG A 1 113 ? 7.261 3.882 11.711 1.00 91.62 113 ARG A CA 1
ATOM 861 C C . ARG A 1 113 ? 5.896 3.910 11.017 1.00 91.62 113 ARG A C 1
ATOM 863 O O . ARG A 1 113 ? 4.916 3.362 11.524 1.00 91.62 113 ARG A O 1
ATOM 870 N N . ILE A 1 114 ? 5.833 4.531 9.845 1.00 91.44 114 ILE A N 1
ATOM 871 C CA . ILE A 1 114 ? 4.629 4.562 9.023 1.00 91.44 114 ILE A CA 1
ATOM 872 C C . ILE A 1 114 ? 4.612 3.308 8.138 1.00 91.44 114 ILE A C 1
ATOM 874 O O . ILE A 1 114 ? 5.597 3.047 7.443 1.00 91.44 114 ILE A O 1
ATOM 878 N N . PRO A 1 115 ? 3.519 2.523 8.134 1.00 93.94 115 PRO A N 1
ATOM 879 C CA . PRO A 1 115 ? 3.367 1.371 7.252 1.00 93.94 115 PRO A CA 1
ATOM 880 C C . PRO A 1 115 ? 3.615 1.719 5.777 1.00 93.94 115 PRO A C 1
ATOM 882 O O . PRO A 1 115 ? 2.870 2.491 5.175 1.00 93.94 115 PRO A O 1
ATOM 885 N N . TYR A 1 116 ? 4.652 1.123 5.192 1.00 92.56 116 TYR A N 1
ATOM 886 C CA . TYR A 1 116 ? 5.029 1.305 3.791 1.00 92.56 116 TYR A CA 1
ATOM 887 C C . TYR A 1 116 ? 5.348 -0.045 3.147 1.00 92.56 116 TYR A C 1
ATOM 889 O O . TYR A 1 116 ? 6.064 -0.871 3.724 1.00 92.56 116 TYR A O 1
ATOM 897 N N . ALA A 1 117 ? 4.824 -0.283 1.946 1.00 91.81 117 ALA A N 1
ATOM 898 C CA . ALA A 1 117 ? 5.115 -1.481 1.172 1.00 91.81 117 ALA A CA 1
ATOM 899 C C . ALA A 1 117 ? 5.287 -1.183 -0.314 1.00 91.81 117 ALA A C 1
ATOM 901 O O . ALA A 1 117 ? 4.560 -0.396 -0.913 1.00 91.81 117 ALA A O 1
ATOM 902 N N . ARG A 1 118 ? 6.210 -1.916 -0.934 1.00 90.50 118 ARG A N 1
ATOM 903 C CA . ARG A 1 118 ? 6.297 -2.016 -2.386 1.00 90.50 118 ARG A CA 1
ATOM 904 C C . ARG A 1 118 ? 5.453 -3.173 -2.875 1.00 90.50 118 ARG A C 1
ATOM 906 O O . ARG A 1 118 ? 5.585 -4.289 -2.375 1.00 90.50 118 ARG A O 1
ATOM 913 N N . VAL A 1 119 ? 4.615 -2.911 -3.864 1.00 91.81 119 VAL A N 1
ATOM 914 C CA . VAL A 1 119 ? 3.637 -3.868 -4.373 1.00 91.81 119 VAL A CA 1
ATOM 915 C C . VAL A 1 119 ? 3.692 -3.907 -5.890 1.00 91.81 119 VAL A C 1
ATOM 917 O O . VAL A 1 119 ? 3.907 -2.898 -6.554 1.00 91.81 119 VAL A O 1
ATOM 920 N N . ARG A 1 120 ? 3.512 -5.089 -6.462 1.00 89.75 120 ARG A N 1
ATOM 921 C CA . ARG A 1 120 ? 3.343 -5.271 -7.903 1.00 89.75 120 ARG A CA 1
ATOM 922 C C . ARG A 1 120 ? 1.877 -5.519 -8.233 1.00 89.75 120 ARG A C 1
ATOM 924 O O . ARG A 1 120 ? 1.390 -5.039 -9.254 1.00 89.75 120 ARG A O 1
ATOM 931 N N . HIS A 1 121 ? 1.193 -6.267 -7.367 1.00 88.88 121 HIS A N 1
ATOM 932 C CA . HIS A 1 121 ? -0.195 -6.692 -7.531 1.00 88.88 121 HIS A CA 1
ATOM 933 C C . HIS A 1 121 ? -0.952 -6.687 -6.191 1.00 88.88 121 HIS A C 1
ATOM 935 O O . HIS A 1 121 ? -0.357 -6.554 -5.123 1.00 88.88 121 HIS A O 1
ATOM 941 N N . VAL A 1 122 ? -2.272 -6.896 -6.248 1.00 92.06 122 VAL A N 1
ATOM 942 C CA . VAL A 1 122 ? -3.176 -6.929 -5.080 1.00 92.06 122 VAL A CA 1
ATOM 943 C C . VAL A 1 122 ? -2.716 -7.911 -3.996 1.00 92.06 122 VAL A C 1
ATOM 945 O O . VAL A 1 122 ? -2.783 -7.596 -2.811 1.00 92.06 122 VAL A O 1
ATOM 948 N N . ASN A 1 123 ? -2.186 -9.076 -4.378 1.00 91.12 123 ASN A N 1
ATOM 949 C CA . ASN A 1 123 ? -1.710 -10.074 -3.413 1.00 91.12 123 ASN A CA 1
ATOM 950 C C . ASN A 1 123 ? -0.549 -9.564 -2.546 1.00 91.12 123 ASN A C 1
ATOM 952 O O . ASN A 1 123 ? -0.478 -9.904 -1.366 1.00 91.12 123 ASN A O 1
ATOM 956 N N . ASP A 1 124 ? 0.319 -8.710 -3.094 1.00 92.38 124 ASP A N 1
ATOM 957 C CA . ASP A 1 124 ? 1.410 -8.106 -2.325 1.00 92.38 124 ASP A CA 1
ATOM 958 C C . ASP A 1 124 ? 0.854 -7.111 -1.300 1.00 92.38 124 ASP A C 1
ATOM 960 O O . ASP A 1 124 ? 1.288 -7.089 -0.148 1.00 92.38 124 ASP A O 1
ATOM 964 N N . ALA A 1 125 ? -0.145 -6.317 -1.702 1.00 92.25 125 ALA A N 1
ATOM 965 C CA . ALA A 1 125 ? -0.820 -5.374 -0.816 1.00 92.25 125 ALA A CA 1
ATOM 966 C C . ALA A 1 125 ? -1.570 -6.099 0.306 1.00 92.25 125 ALA A C 1
ATOM 968 O O . ALA A 1 125 ? -1.456 -5.717 1.468 1.00 92.25 125 ALA A O 1
ATOM 969 N N . ARG A 1 126 ? -2.253 -7.204 -0.010 1.00 93.56 126 ARG A N 1
ATOM 970 C CA . ARG A 1 126 ? -2.882 -8.082 0.983 1.00 93.56 126 ARG A CA 1
ATOM 971 C C . ARG A 1 126 ? -1.866 -8.591 2.004 1.00 93.56 126 ARG A C 1
ATOM 973 O O . ARG A 1 126 ? -2.073 -8.427 3.203 1.00 93.56 126 ARG A O 1
ATOM 980 N N . ALA A 1 127 ? -0.753 -9.163 1.543 1.00 92.38 127 ALA A N 1
ATOM 981 C CA . ALA A 1 127 ? 0.302 -9.650 2.429 1.00 92.38 127 ALA A CA 1
ATOM 982 C C . ALA A 1 127 ? 0.899 -8.523 3.293 1.00 92.38 127 ALA A C 1
ATOM 984 O O . ALA A 1 127 ? 1.216 -8.731 4.466 1.00 92.38 127 ALA A O 1
ATOM 985 N N . ALA A 1 128 ? 1.028 -7.316 2.738 1.00 93.44 128 ALA A N 1
ATOM 986 C CA . ALA A 1 128 ? 1.481 -6.145 3.473 1.00 93.44 128 ALA A CA 1
ATOM 987 C C . ALA A 1 128 ? 0.484 -5.707 4.560 1.00 93.44 128 ALA A C 1
ATOM 989 O O . ALA A 1 128 ? 0.902 -5.497 5.694 1.00 93.44 128 ALA A O 1
ATOM 990 N N . LEU A 1 129 ? -0.819 -5.637 4.266 1.00 92.88 129 LEU A N 1
ATOM 991 C CA . LEU A 1 129 ? -1.839 -5.284 5.264 1.00 92.88 129 LEU A CA 1
ATOM 992 C C . LEU A 1 129 ? -1.858 -6.268 6.442 1.00 92.88 129 LEU A C 1
ATOM 994 O O . LEU A 1 129 ? -1.910 -5.831 7.591 1.00 92.88 129 LEU A O 1
ATOM 998 N N . VAL A 1 130 ? -1.708 -7.570 6.172 1.00 93.00 130 VAL A N 1
ATOM 999 C CA . VAL A 1 130 ? -1.557 -8.594 7.222 1.00 93.00 130 VAL A CA 1
ATOM 1000 C C . VAL A 1 130 ? -0.324 -8.312 8.085 1.00 93.00 130 VAL A C 1
ATOM 1002 O O . VAL A 1 130 ? -0.425 -8.273 9.309 1.00 93.00 130 VAL A O 1
ATOM 1005 N N . ARG A 1 131 ? 0.834 -8.041 7.467 1.00 93.88 131 ARG A N 1
ATOM 1006 C CA . ARG A 1 131 ? 2.068 -7.681 8.191 1.00 93.88 131 ARG A CA 1
ATOM 1007 C C . ARG A 1 131 ? 1.927 -6.413 9.034 1.00 93.88 131 ARG A C 1
ATOM 1009 O O . ARG A 1 131 ? 2.597 -6.289 10.053 1.00 93.88 131 ARG A O 1
ATOM 1016 N N . PHE A 1 132 ? 1.092 -5.471 8.608 1.00 93.38 132 PHE A N 1
ATOM 1017 C CA . PHE A 1 132 ? 0.829 -4.226 9.333 1.00 93.38 132 PHE A CA 1
ATOM 1018 C C . PHE A 1 132 ? -0.255 -4.359 10.408 1.00 93.38 132 PHE A C 1
ATOM 1020 O O . PHE A 1 132 ? -0.557 -3.364 11.075 1.00 93.38 132 PHE A O 1
ATOM 1027 N N . ALA A 1 133 ? -0.820 -5.562 10.573 1.00 92.50 133 ALA A N 1
ATOM 1028 C CA . ALA A 1 133 ? -1.953 -5.843 11.447 1.00 92.50 133 ALA A CA 1
ATOM 1029 C C . ALA A 1 133 ? -3.151 -4.919 11.163 1.00 92.50 133 ALA A C 1
ATOM 1031 O O . ALA A 1 133 ? -3.775 -4.381 12.077 1.00 92.50 133 ALA A O 1
ATOM 1032 N N . ILE A 1 134 ? -3.440 -4.692 9.878 1.00 89.12 134 ILE A N 1
ATOM 1033 C CA . ILE A 1 134 ? -4.593 -3.907 9.436 1.00 89.12 134 ILE A CA 1
ATOM 1034 C C . ILE A 1 134 ? -5.702 -4.885 9.048 1.00 89.12 134 ILE A C 1
ATOM 1036 O O . ILE A 1 134 ? -5.515 -5.656 8.100 1.00 89.12 134 ILE A O 1
ATOM 1040 N N . PRO A 1 135 ? -6.842 -4.883 9.762 1.00 85.81 135 PRO A N 1
ATOM 1041 C CA . PRO A 1 135 ? -7.953 -5.756 9.428 1.00 85.81 135 PRO A CA 1
ATOM 1042 C C . PRO A 1 135 ? -8.537 -5.350 8.075 1.00 85.81 135 PRO A C 1
ATOM 1044 O O . PRO A 1 135 ? -8.676 -4.168 7.768 1.00 85.81 135 PRO A O 1
ATOM 1047 N N . THR A 1 136 ? -8.879 -6.348 7.270 1.00 87.31 136 THR A N 1
ATOM 1048 C CA . THR A 1 136 ? -9.610 -6.171 6.010 1.00 87.31 136 THR A CA 1
ATOM 1049 C C . THR A 1 136 ? -10.933 -6.907 6.126 1.00 87.31 136 THR A C 1
ATOM 1051 O O . THR A 1 136 ? -11.017 -7.887 6.864 1.00 87.31 136 THR A O 1
ATOM 1054 N N . ARG A 1 137 ? -11.956 -6.478 5.382 1.00 83.06 137 ARG A N 1
ATOM 1055 C CA . ARG A 1 137 ? -13.272 -7.142 5.372 1.00 83.06 137 ARG A CA 1
ATOM 1056 C C . ARG A 1 137 ? -13.224 -8.632 5.036 1.00 83.06 137 ARG A C 1
ATOM 1058 O O . ARG A 1 137 ? -14.095 -9.368 5.458 1.00 83.06 137 ARG A O 1
ATOM 1065 N N . GLU A 1 138 ? -12.230 -9.073 4.273 1.00 73.00 138 GLU A N 1
ATOM 1066 C CA . GLU A 1 138 ? -12.070 -10.491 3.932 1.00 73.00 138 GLU A CA 1
ATOM 1067 C C . GLU A 1 138 ? -11.555 -11.345 5.105 1.00 73.00 138 GLU A C 1
ATOM 1069 O O . GLU A 1 138 ? -11.610 -12.569 5.038 1.00 73.00 138 GLU A O 1
ATOM 1074 N N . ALA A 1 139 ? -11.009 -10.712 6.146 1.00 59.69 139 ALA A N 1
ATOM 1075 C CA . ALA A 1 139 ? -10.405 -11.366 7.305 1.00 59.69 139 ALA A CA 1
ATOM 1076 C C . ALA A 1 139 ? -11.197 -11.151 8.611 1.00 59.69 139 ALA A C 1
ATOM 1078 O O . ALA A 1 139 ? -10.725 -11.581 9.664 1.00 59.69 139 ALA A O 1
ATOM 1079 N N . ALA A 1 140 ? -12.341 -10.461 8.544 1.00 53.16 140 ALA A N 1
ATOM 1080 C CA . ALA A 1 140 ? -13.262 -10.202 9.653 1.00 53.16 140 ALA A CA 1
ATOM 1081 C C . ALA A 1 140 ? -14.475 -11.136 9.562 1.00 53.16 140 ALA A C 1
ATOM 1083 O O . ALA A 1 140 ? -14.921 -11.603 10.631 1.00 53.16 140 ALA A O 1
#

Sequence (140 aa):
MKGASMPSQSLTYLDPPRGRAPVRVLRRRAAFGLDRPQRFDKEAARRSLSDWLACALPDACVLHAITDEGTIRMADVTVLLANGRCVFFDITATPGKTRRGTSAFEDFCTAARIPYARVRHVNDARAALVRFAIPTREAA

Secondary structure (DSSP, 8-state):
--------------PPPS---------TTGGGTTTS-----HHHHHHHHHHHHHHH-TTSEEEE----TTS----SEEEE-TTS-EEEEEE-S-TT---TT-HHHHHHHHHTT--EEEESSHHHHHHHHHHTT---GGG-

pLDDT: mean 72.59, std 20.75, range [34.78, 94.19]

Radius of gyration: 26.92 Å; chains: 1; bounding box: 45×90×52 Å

Foldseek 3Di:
DDDDDDDDDDDDDDDDDPDDDPPPPVPPPVVVVPPDPPPQDQVVQLVQQQVVCCQFQVQKDKDADPDDPDDQDFARIWIQHPVRAIAGEHADPCQPDDDPPNPPNVVVCVVVVHHYGYDNHNVRVVVSCVVVVNGTPVRD